Protein AF-A0A699WGG3-F1 (afdb_monomer_lite)

Secondary structure (DSSP, 8-state):
-PPPPPHHHHHHHHTS-HHHHHHHHHHHHHHHHHHHGGG---TT--------SEEEEE-SSHHHHHHHHHHHHHTT-----S-HHHHH-TT--HHHHHHHHHEEEEE-STT--HHHHHHHHHHHHHHHT--

Sequence (131 aa):
GLRGMSGATAQLLDSIDYPYIEQRRRDNFSVLHDALGPINHHGGLNLAPAPALCYPFMAADPDEAARLRQTLLSERVYVPCYWREVLSEPGVPALERELAGRLLPLPIDQRYGVEDMNRLANLIHFASRTQ

Radius of gyration: 17.11 Å; chains: 1; bounding box: 54×30×42 Å

Structure (mmCIF, N/CA/C/O backbone):
data_AF-A0A699WGG3-F1
#
_entry.id   AF-A0A699WGG3-F1
#
loop_
_atom_site.group_PDB
_atom_site.id
_atom_site.type_symbol
_atom_site.label_atom_id
_atom_site.label_alt_id
_atom_site.label_comp_id
_atom_site.label_asym_id
_atom_site.label_entity_id
_atom_site.label_seq_id
_atom_site.pdbx_PDB_ins_code
_atom_site.Cartn_x
_atom_site.Cartn_y
_atom_site.Cartn_z
_atom_site.occupancy
_atom_site.B_iso_or_equiv
_atom_site.auth_seq_id
_atom_site.auth_comp_id
_atom_site.auth_asym_id
_atom_site.auth_atom_id
_atom_site.pdbx_PDB_model_num
ATOM 1 N N . GLY A 1 1 ? -35.677 3.630 -13.985 1.00 60.69 1 GLY A N 1
ATOM 2 C CA . GLY A 1 1 ? -35.467 4.750 -13.048 1.00 60.69 1 GLY A CA 1
ATOM 3 C C . GLY A 1 1 ? -34.390 4.364 -12.063 1.00 60.69 1 GLY A C 1
ATOM 4 O O . GLY A 1 1 ? -34.419 3.231 -11.596 1.00 60.69 1 GLY A O 1
ATOM 5 N N . LEU A 1 2 ? -33.436 5.256 -11.793 1.00 61.28 2 LEU A N 1
ATOM 6 C CA . LEU A 1 2 ? -32.422 5.046 -10.755 1.00 61.28 2 LEU A CA 1
ATOM 7 C C . LEU A 1 2 ? -33.130 4.955 -9.395 1.00 61.28 2 LEU A C 1
ATOM 9 O O . LEU A 1 2 ? -33.857 5.869 -9.015 1.00 61.28 2 LEU A O 1
ATOM 13 N N . ARG A 1 3 ? -32.980 3.823 -8.702 1.00 79.06 3 ARG A N 1
ATOM 14 C CA . ARG A 1 3 ? -33.470 3.642 -7.329 1.00 79.06 3 ARG A CA 1
ATOM 15 C C . ARG A 1 3 ? -32.373 4.084 -6.364 1.00 79.06 3 ARG A C 1
ATOM 17 O O . ARG A 1 3 ? -31.216 3.725 -6.559 1.00 79.06 3 ARG A O 1
ATOM 24 N N . GLY A 1 4 ? -32.748 4.860 -5.350 1.00 86.81 4 GLY A N 1
ATOM 25 C CA . GLY A 1 4 ? -31.846 5.248 -4.267 1.00 86.81 4 GLY A CA 1
ATOM 26 C C . GLY A 1 4 ? -31.466 4.070 -3.365 1.00 86.81 4 GLY A C 1
ATOM 27 O O . GLY A 1 4 ? -32.008 2.968 -3.483 1.00 86.81 4 GLY A O 1
ATOM 28 N N . MET A 1 5 ? -30.531 4.324 -2.452 1.00 91.56 5 MET A N 1
ATOM 29 C CA . MET A 1 5 ? -30.099 3.367 -1.436 1.00 91.56 5 MET A CA 1
ATOM 30 C C . MET A 1 5 ? -31.267 2.970 -0.517 1.00 91.56 5 MET A C 1
ATOM 32 O O . MET A 1 5 ? -32.107 3.800 -0.175 1.00 91.56 5 MET A O 1
ATOM 36 N N . SER A 1 6 ? -31.333 1.694 -0.119 1.00 94.56 6 SER A N 1
ATOM 37 C CA . SER A 1 6 ? -32.373 1.224 0.803 1.00 94.56 6 SER A CA 1
ATOM 38 C C . SER A 1 6 ? -32.193 1.823 2.205 1.00 94.56 6 SER A C 1
ATOM 40 O O . SER A 1 6 ? -31.064 2.078 2.625 1.00 94.56 6 SER A O 1
ATOM 42 N N . GLY A 1 7 ? -33.287 1.981 2.959 1.00 94.81 7 GLY A N 1
ATOM 43 C CA . GLY A 1 7 ? -33.222 2.477 4.341 1.00 94.81 7 GLY A CA 1
ATOM 44 C C . GLY A 1 7 ? -32.359 1.600 5.256 1.00 94.81 7 GLY A C 1
ATOM 45 O O . GLY A 1 7 ? -31.612 2.124 6.074 1.00 94.81 7 GLY A O 1
ATOM 46 N N . ALA A 1 8 ? -32.381 0.278 5.055 1.00 95.06 8 ALA A N 1
ATOM 47 C CA . ALA A 1 8 ? -31.526 -0.648 5.796 1.00 95.06 8 ALA A CA 1
ATOM 48 C C . ALA A 1 8 ? -30.033 -0.428 5.491 1.00 95.06 8 ALA A C 1
ATOM 50 O O . ALA A 1 8 ? -29.208 -0.438 6.397 1.00 95.06 8 ALA A O 1
ATOM 51 N N . THR A 1 9 ? -29.674 -0.187 4.225 1.00 94.88 9 THR A N 1
ATOM 52 C CA . THR A 1 9 ? -28.285 0.115 3.844 1.00 94.88 9 THR A CA 1
ATOM 53 C C . THR A 1 9 ? -27.825 1.452 4.424 1.00 94.88 9 THR A C 1
ATOM 55 O O . THR A 1 9 ? -26.707 1.525 4.921 1.00 94.88 9 THR A O 1
ATOM 58 N N . ALA A 1 10 ? -28.681 2.479 4.412 1.00 94.50 10 ALA A N 1
ATOM 59 C CA . ALA A 1 10 ? -28.361 3.778 5.003 1.00 94.50 10 ALA A CA 1
ATOM 60 C C . ALA A 1 10 ? -28.081 3.657 6.510 1.00 94.50 10 ALA A C 1
ATOM 62 O O . ALA A 1 10 ? -27.035 4.096 6.970 1.00 94.50 10 ALA A O 1
ATOM 63 N N . GLN A 1 11 ? -28.945 2.956 7.253 1.00 96.06 11 GLN A N 1
ATOM 64 C CA . GLN A 1 11 ? -28.744 2.712 8.687 1.00 96.06 11 GLN A CA 1
ATOM 65 C C . GLN A 1 11 ? -27.459 1.934 8.990 1.00 96.06 11 GLN A C 1
ATOM 67 O O . GLN A 1 11 ? -26.775 2.227 9.968 1.00 96.06 11 GLN A O 1
ATOM 72 N N . LEU A 1 12 ? -27.116 0.944 8.158 1.00 95.81 12 LEU A N 1
ATOM 73 C CA . LEU A 1 12 ? -25.864 0.204 8.313 1.00 95.81 12 LEU A CA 1
ATOM 74 C C . LEU A 1 12 ? -24.646 1.114 8.121 1.00 95.81 12 LEU A C 1
ATOM 76 O O . LEU A 1 12 ? -23.716 1.038 8.920 1.00 95.81 12 LEU A O 1
ATOM 80 N N . LEU A 1 13 ? -24.650 1.979 7.104 1.00 95.25 13 LEU A N 1
ATOM 81 C CA . LEU A 1 13 ? -23.555 2.926 6.877 1.00 95.25 13 LEU A CA 1
ATOM 82 C C . LEU A 1 13 ? -23.460 3.977 7.990 1.00 95.25 13 LEU A C 1
ATOM 84 O O . LEU A 1 13 ? -22.360 4.234 8.466 1.00 95.25 13 LEU A O 1
ATOM 88 N N . ASP A 1 14 ? -24.589 4.503 8.470 1.00 95.31 14 ASP A N 1
ATOM 89 C CA . ASP A 1 14 ? -24.626 5.484 9.568 1.00 95.31 14 ASP A CA 1
ATOM 90 C C . ASP A 1 14 ? -24.083 4.922 10.892 1.00 95.31 14 ASP A C 1
ATOM 92 O O . ASP A 1 14 ? -23.659 5.679 11.762 1.00 95.31 14 ASP A O 1
ATOM 96 N N . SER A 1 15 ? -24.070 3.596 11.060 1.00 96.00 15 SER A N 1
ATOM 97 C CA . SER A 1 15 ? -23.528 2.948 12.263 1.00 96.00 15 SER A CA 1
ATOM 98 C C . SER A 1 15 ? -21.995 2.844 12.289 1.00 96.00 15 SER A C 1
ATOM 100 O O . SER A 1 15 ? -21.427 2.411 13.292 1.00 96.00 15 SER A O 1
ATOM 102 N N . ILE A 1 16 ? -21.315 3.208 11.197 1.00 96.19 16 ILE A N 1
ATOM 103 C CA . ILE A 1 16 ? -19.862 3.084 11.059 1.00 96.19 16 ILE A CA 1
ATOM 104 C C . ILE A 1 16 ? -19.151 4.278 11.710 1.00 96.19 16 ILE A C 1
ATOM 106 O O . ILE A 1 16 ? -19.437 5.436 11.415 1.00 96.19 16 ILE A O 1
ATOM 110 N N . ASP A 1 17 ? -18.139 3.993 12.532 1.00 97.44 17 ASP A N 1
ATOM 111 C CA . ASP A 1 17 ? -17.234 5.007 13.086 1.00 97.44 17 ASP A CA 1
ATOM 112 C C . ASP A 1 17 ? -16.210 5.470 12.031 1.00 97.44 17 ASP A C 1
ATOM 114 O O . A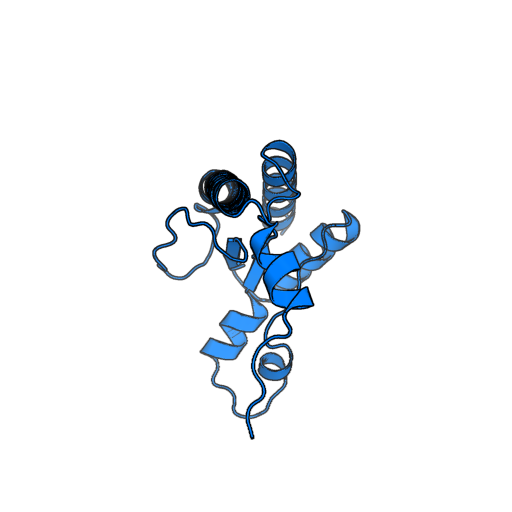SP A 1 17 ? -15.071 4.998 11.957 1.00 97.44 17 ASP A O 1
ATOM 118 N N . TYR A 1 18 ? -16.644 6.376 11.154 1.00 97.00 18 TYR A N 1
ATOM 119 C CA . TYR A 1 18 ? -15.794 6.947 10.110 1.00 97.00 18 TYR A CA 1
ATOM 120 C C . TYR A 1 18 ? -14.585 7.732 10.645 1.00 97.00 18 TYR A C 1
ATOM 122 O O . TYR A 1 18 ? -13.505 7.531 10.086 1.00 97.00 18 TYR A O 1
ATOM 130 N N . PRO A 1 19 ? -14.695 8.569 11.701 1.00 97.38 19 PRO A N 1
ATOM 131 C CA . PRO A 1 19 ? -13.533 9.251 12.276 1.00 97.38 19 PRO A CA 1
ATOM 132 C C . PRO A 1 19 ? -12.432 8.287 12.731 1.00 97.38 19 PRO A C 1
ATOM 134 O O . PRO A 1 19 ? -11.259 8.501 12.417 1.00 97.38 19 PRO A O 1
ATOM 137 N N . TYR A 1 20 ? -12.796 7.189 13.404 1.00 97.31 20 TYR A N 1
ATOM 138 C CA . TYR A 1 20 ? -11.836 6.150 13.772 1.00 97.31 20 TYR A CA 1
ATOM 139 C C . TYR A 1 20 ? -11.167 5.534 12.536 1.00 97.31 20 TYR A C 1
ATOM 141 O O . TYR A 1 20 ? -9.941 5.422 12.480 1.00 97.31 20 TYR A O 1
ATOM 149 N N . ILE A 1 21 ? -11.954 5.160 11.521 1.00 97.69 21 ILE A N 1
ATOM 150 C CA . ILE A 1 21 ? -11.435 4.554 10.285 1.00 97.69 21 ILE A CA 1
ATOM 151 C C . ILE A 1 21 ? -10.487 5.506 9.551 1.00 97.69 21 ILE A C 1
ATOM 153 O O . ILE A 1 21 ? -9.442 5.068 9.062 1.00 97.69 21 ILE A O 1
ATOM 157 N N . GLU A 1 22 ? -10.840 6.789 9.471 1.00 97.56 22 GLU A N 1
ATOM 158 C CA . GLU A 1 22 ? -10.019 7.816 8.840 1.00 97.56 22 GLU A CA 1
ATOM 159 C C . GLU A 1 22 ? -8.654 7.911 9.524 1.00 97.56 22 GLU A C 1
ATOM 161 O O . GLU A 1 22 ? -7.619 7.795 8.859 1.00 97.56 22 GLU A O 1
ATOM 166 N N . GLN A 1 23 ? -8.653 8.060 10.852 1.00 97.69 23 GLN A N 1
ATOM 167 C CA . GLN A 1 23 ? -7.423 8.196 11.623 1.00 97.69 23 GLN A CA 1
ATOM 168 C C . GLN A 1 23 ? -6.547 6.949 11.486 1.00 97.69 23 GLN A C 1
ATOM 170 O O . GLN A 1 23 ? -5.369 7.062 11.156 1.00 97.69 23 GLN A O 1
ATOM 175 N N . ARG A 1 24 ? -7.130 5.750 11.625 1.00 97.94 24 ARG A N 1
ATOM 176 C CA . ARG A 1 24 ? -6.390 4.485 11.488 1.00 97.94 24 ARG A CA 1
ATOM 177 C C . ARG A 1 24 ? -5.725 4.339 10.126 1.00 97.94 24 ARG A C 1
ATOM 179 O O . ARG A 1 24 ? -4.565 3.945 10.056 1.00 97.94 24 ARG A O 1
ATOM 186 N N . ARG A 1 25 ? -6.429 4.676 9.042 1.00 98.00 25 ARG A N 1
ATOM 187 C CA . ARG A 1 25 ? -5.859 4.618 7.688 1.00 98.00 25 ARG A CA 1
ATOM 188 C C . ARG A 1 25 ? -4.733 5.623 7.499 1.00 98.00 25 ARG A C 1
ATOM 190 O O . ARG A 1 25 ? -3.733 5.283 6.876 1.00 98.00 25 ARG A O 1
ATOM 197 N N . ARG A 1 26 ? -4.877 6.834 8.042 1.00 97.88 26 ARG A N 1
ATOM 198 C CA . ARG A 1 26 ? -3.841 7.871 7.983 1.00 97.88 26 ARG A CA 1
ATOM 199 C C . ARG A 1 26 ? -2.582 7.454 8.746 1.00 97.88 26 ARG A C 1
ATOM 201 O O . ARG A 1 26 ? -1.490 7.594 8.203 1.00 97.88 26 ARG A O 1
ATOM 208 N N . ASP A 1 27 ? -2.740 6.900 9.945 1.00 98.06 27 ASP A N 1
ATOM 209 C CA . ASP A 1 27 ? -1.627 6.405 10.763 1.00 98.06 27 ASP A CA 1
ATOM 210 C C . ASP A 1 27 ? -0.903 5.256 10.054 1.00 98.06 27 ASP A C 1
ATOM 212 O O . ASP A 1 27 ? 0.315 5.293 9.882 1.00 98.06 27 ASP A O 1
ATOM 216 N N . ASN A 1 28 ? -1.660 4.273 9.555 1.00 98.50 28 ASN A N 1
ATOM 217 C CA . ASN A 1 28 ? -1.108 3.141 8.813 1.00 98.50 28 ASN A CA 1
ATOM 218 C C . ASN A 1 28 ? -0.375 3.593 7.541 1.00 98.50 28 ASN A C 1
ATOM 220 O O . ASN A 1 28 ? 0.720 3.109 7.247 1.00 98.50 28 ASN A O 1
ATOM 224 N N . PHE A 1 29 ? -0.949 4.553 6.805 1.00 98.06 29 PHE A N 1
ATOM 225 C CA . PHE A 1 29 ? -0.290 5.162 5.654 1.00 98.06 29 PHE A CA 1
ATOM 226 C C . PHE A 1 29 ? 1.032 5.808 6.062 1.00 98.06 29 PHE A C 1
ATOM 228 O O . PHE A 1 29 ? 2.023 5.593 5.374 1.00 98.06 29 PHE A O 1
ATOM 235 N N . SER A 1 30 ? 1.059 6.584 7.152 1.00 97.56 30 SER A N 1
ATOM 236 C CA . SER A 1 30 ? 2.274 7.263 7.617 1.00 97.56 30 SER A CA 1
ATOM 237 C C . SER A 1 30 ? 3.387 6.265 7.916 1.00 97.56 30 SER A C 1
ATOM 239 O O . SER A 1 30 ? 4.485 6.422 7.398 1.00 97.56 30 SER A O 1
ATOM 241 N N . VAL A 1 31 ? 3.087 5.187 8.649 1.00 98.31 31 VAL A N 1
ATOM 242 C CA . VAL A 1 31 ? 4.076 4.148 8.985 1.00 98.31 31 VAL A CA 1
ATOM 243 C C . VAL A 1 31 ? 4.684 3.528 7.724 1.00 98.31 31 VAL A C 1
ATOM 245 O O . VAL A 1 31 ? 5.905 3.408 7.615 1.00 98.31 31 VAL A O 1
ATOM 248 N N . LEU A 1 32 ? 3.852 3.161 6.743 1.00 97.62 32 LEU A N 1
ATOM 249 C CA . LEU A 1 32 ? 4.359 2.632 5.474 1.00 97.62 32 LEU A CA 1
ATOM 250 C C . LEU A 1 32 ? 5.099 3.692 4.659 1.00 97.62 32 LEU A C 1
ATOM 252 O O . LEU A 1 32 ? 6.093 3.366 4.019 1.00 97.62 32 LEU A O 1
ATOM 256 N N . HIS A 1 33 ? 4.638 4.941 4.660 1.00 96.56 33 HIS A N 1
ATOM 257 C CA . HIS A 1 33 ? 5.281 6.019 3.920 1.00 96.56 33 HIS A CA 1
ATOM 258 C C . HIS A 1 33 ? 6.680 6.313 4.455 1.00 96.56 33 HIS A C 1
ATOM 260 O O . HIS A 1 33 ? 7.615 6.392 3.663 1.00 96.56 33 HIS A O 1
ATOM 266 N N . ASP A 1 34 ? 6.837 6.374 5.774 1.00 96.19 34 ASP A N 1
ATOM 267 C CA . ASP A 1 34 ? 8.126 6.600 6.421 1.00 96.19 34 ASP A CA 1
ATOM 268 C C . ASP A 1 34 ? 9.098 5.442 6.142 1.00 96.19 34 ASP A C 1
ATOM 270 O O . ASP A 1 34 ? 10.275 5.662 5.854 1.00 96.19 34 ASP A O 1
ATOM 274 N N . ALA A 1 35 ? 8.606 4.198 6.168 1.00 96.94 35 ALA A N 1
ATOM 275 C CA . ALA A 1 35 ? 9.439 3.014 5.970 1.00 96.94 35 ALA A CA 1
ATOM 276 C C . ALA A 1 35 ? 9.763 2.712 4.496 1.00 96.94 35 ALA A C 1
ATOM 278 O O . ALA A 1 35 ? 10.862 2.244 4.193 1.00 96.94 35 ALA A O 1
ATOM 279 N N . LEU A 1 36 ? 8.809 2.915 3.584 1.00 96.19 36 LEU A N 1
ATOM 280 C CA . LEU A 1 36 ? 8.893 2.487 2.182 1.00 96.19 36 LEU A CA 1
ATOM 281 C C . LEU A 1 36 ? 9.080 3.643 1.204 1.00 96.19 36 LEU A C 1
ATOM 283 O O . LEU A 1 36 ? 9.523 3.403 0.086 1.00 96.19 36 LEU A O 1
ATOM 287 N N . GLY A 1 37 ? 8.788 4.883 1.601 1.00 94.50 37 GLY A N 1
ATOM 288 C CA . GLY A 1 37 ? 8.952 6.075 0.766 1.00 94.50 37 GLY A CA 1
ATOM 289 C C . GLY A 1 37 ? 10.316 6.160 0.068 1.00 94.50 37 GLY A C 1
ATOM 290 O O . GLY A 1 37 ? 10.332 6.369 -1.144 1.00 94.50 37 GLY A O 1
ATOM 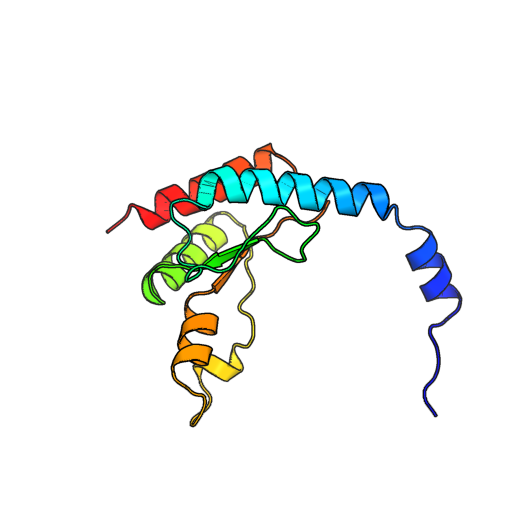291 N N . PRO A 1 38 ? 11.450 5.903 0.755 1.00 93.38 38 PRO A N 1
ATOM 292 C CA . PRO A 1 38 ? 12.777 5.936 0.132 1.00 93.38 38 PRO A CA 1
ATOM 293 C C . PRO A 1 38 ? 13.009 4.913 -0.991 1.00 93.38 38 PRO A C 1
ATOM 295 O O . PRO A 1 38 ? 13.911 5.109 -1.800 1.00 93.38 38 PRO A O 1
ATOM 298 N N . ILE A 1 39 ? 12.235 3.822 -1.029 1.00 94.81 39 ILE A N 1
ATOM 299 C CA . ILE A 1 39 ? 12.350 2.744 -2.029 1.00 94.81 39 ILE A CA 1
ATOM 300 C C . ILE A 1 39 ? 11.112 2.639 -2.934 1.00 94.81 39 ILE A C 1
ATOM 302 O O . ILE A 1 39 ? 11.010 1.727 -3.746 1.00 94.81 39 ILE A O 1
ATOM 306 N N . ASN A 1 40 ? 10.143 3.544 -2.793 1.00 95.06 40 ASN A N 1
ATOM 307 C CA . ASN A 1 40 ? 8.922 3.527 -3.587 1.00 95.06 40 ASN A CA 1
ATOM 308 C C . ASN A 1 40 ? 9.170 4.236 -4.928 1.00 95.06 40 ASN A C 1
ATOM 310 O O . ASN A 1 40 ? 9.472 5.426 -4.965 1.00 95.06 40 ASN A O 1
ATOM 314 N N . HIS A 1 41 ? 8.996 3.542 -6.055 1.00 93.31 41 HIS A N 1
ATOM 315 C CA . HIS A 1 41 ? 9.273 4.077 -7.394 1.00 93.31 41 HIS A CA 1
ATOM 316 C C . HIS A 1 41 ? 8.076 4.815 -8.018 1.00 93.31 41 HIS A C 1
ATOM 318 O O . HIS A 1 41 ? 7.801 4.709 -9.211 1.00 93.31 41 HIS A O 1
ATOM 324 N N . HIS A 1 42 ? 7.352 5.588 -7.214 1.00 83.69 42 HIS A N 1
ATOM 325 C CA . HIS A 1 42 ? 6.128 6.312 -7.578 1.00 83.69 42 HIS A CA 1
ATOM 326 C C . HIS A 1 42 ? 6.307 7.508 -8.544 1.00 83.69 42 HIS A C 1
ATOM 328 O O . HIS A 1 42 ? 5.376 8.289 -8.726 1.00 83.69 42 HIS A O 1
ATOM 334 N N . GLY A 1 43 ? 7.484 7.684 -9.158 1.00 73.94 43 GLY A N 1
ATOM 335 C CA . GLY A 1 43 ? 7.692 8.645 -10.251 1.00 73.94 43 GLY A CA 1
ATOM 336 C C . GLY A 1 43 ? 7.482 10.120 -9.884 1.00 73.94 43 GLY A C 1
ATOM 337 O O . GLY A 1 43 ? 7.127 10.913 -10.750 1.00 73.94 43 GLY A O 1
ATOM 338 N N . GLY A 1 44 ? 7.666 10.491 -8.611 1.00 73.12 44 GLY A N 1
ATOM 339 C CA . GLY A 1 44 ? 7.480 11.869 -8.140 1.00 73.12 44 GLY A CA 1
ATOM 340 C C . GLY A 1 44 ? 6.036 12.240 -7.788 1.00 73.12 44 GLY A C 1
ATOM 341 O O . GLY A 1 44 ? 5.745 13.419 -7.590 1.00 73.12 44 GLY A O 1
ATOM 342 N N . LEU A 1 45 ? 5.124 11.265 -7.683 1.00 78.06 45 LEU A N 1
ATOM 343 C CA . LEU A 1 45 ? 3.793 11.4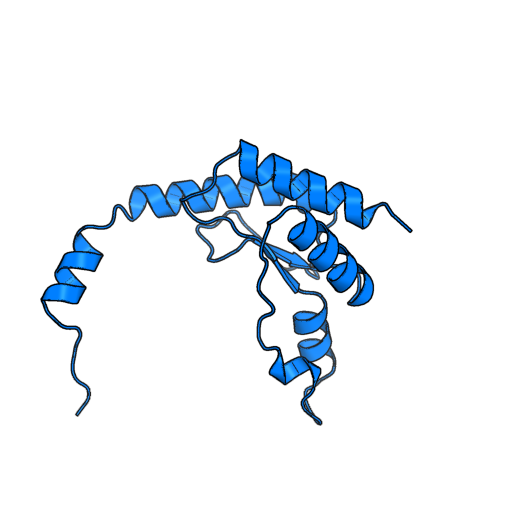95 -7.117 1.00 78.06 45 LEU A CA 1
ATOM 344 C C . LEU A 1 45 ? 3.914 12.034 -5.687 1.00 78.06 45 LEU A C 1
ATOM 346 O O . LEU A 1 45 ? 4.533 11.407 -4.833 1.00 78.06 45 LEU A O 1
ATOM 350 N N . ASN A 1 46 ? 3.277 13.165 -5.388 1.00 82.00 46 ASN A N 1
ATOM 351 C CA . ASN A 1 46 ? 3.239 13.670 -4.020 1.00 82.00 46 ASN A CA 1
ATOM 352 C C . ASN A 1 46 ? 2.308 12.796 -3.161 1.00 82.00 46 ASN A C 1
ATOM 354 O O . ASN A 1 46 ? 1.089 12.976 -3.163 1.00 82.00 46 ASN A O 1
ATOM 358 N N . LEU A 1 47 ? 2.886 11.821 -2.462 1.00 86.50 47 LEU A N 1
ATOM 359 C CA . LEU A 1 47 ? 2.180 10.954 -1.527 1.00 86.50 47 LEU A CA 1
ATOM 360 C C . LEU A 1 47 ? 2.257 11.569 -0.130 1.00 86.50 47 LEU A C 1
ATOM 362 O O . LEU A 1 47 ? 3.252 11.404 0.563 1.00 86.50 47 LEU A O 1
ATOM 366 N N . ALA A 1 48 ? 1.199 12.259 0.286 1.00 86.88 48 ALA A N 1
ATOM 367 C CA . ALA A 1 48 ? 1.045 12.705 1.666 1.00 86.88 48 ALA A CA 1
ATOM 368 C C . ALA A 1 48 ? 0.207 11.692 2.467 1.00 86.88 48 ALA A C 1
ATOM 370 O O . ALA A 1 48 ? -0.716 11.098 1.895 1.00 86.88 48 ALA A O 1
ATOM 371 N N . PRO A 1 49 ? 0.459 11.520 3.780 1.00 87.81 49 PRO A N 1
ATOM 372 C CA . PRO A 1 49 ? -0.392 10.712 4.644 1.00 87.81 49 PRO A CA 1
ATOM 373 C C . PRO A 1 49 ? -1.865 11.102 4.540 1.00 87.81 49 PRO A C 1
ATOM 375 O O . PRO A 1 49 ? -2.271 12.211 4.894 1.00 87.81 49 PRO A O 1
ATOM 378 N N . ALA A 1 50 ? -2.675 10.166 4.055 1.00 89.44 50 ALA A N 1
ATOM 379 C CA . ALA A 1 50 ? -4.095 10.343 3.795 1.00 89.44 50 ALA A CA 1
ATOM 380 C C . ALA A 1 50 ? -4.860 9.073 4.194 1.00 89.44 50 ALA A C 1
ATOM 382 O O . ALA A 1 50 ? -4.271 7.989 4.200 1.00 89.44 50 ALA A O 1
ATOM 383 N N . PRO A 1 51 ? -6.174 9.162 4.474 1.00 91.56 51 PRO A N 1
ATOM 384 C CA . PRO A 1 51 ? -7.035 8.006 4.720 1.00 91.56 51 PRO A CA 1
ATOM 385 C C . PRO A 1 51 ? -7.351 7.261 3.410 1.00 91.56 51 PRO A C 1
ATOM 387 O O . PRO A 1 51 ? -8.507 7.035 3.049 1.00 91.56 51 PRO A O 1
ATOM 390 N N . ALA A 1 52 ? -6.304 6.934 2.654 1.00 94.06 52 ALA A N 1
ATOM 391 C CA . ALA A 1 52 ? -6.397 6.346 1.333 1.00 94.06 52 ALA A CA 1
ATOM 392 C C . ALA A 1 52 ? -6.995 4.933 1.391 1.00 94.06 52 ALA A C 1
ATOM 394 O O . ALA A 1 52 ? -7.093 4.293 2.440 1.00 94.06 52 ALA A O 1
ATOM 395 N N . LEU A 1 53 ? -7.405 4.433 0.228 1.00 95.12 53 LEU A N 1
ATOM 396 C CA . LEU A 1 53 ? -7.870 3.054 0.091 1.00 95.12 53 LEU A CA 1
ATOM 397 C C . LEU A 1 53 ? -6.741 2.044 0.359 1.00 95.12 53 LEU A C 1
ATOM 399 O O . LEU A 1 53 ? -6.967 1.003 0.969 1.00 95.12 53 LEU A O 1
ATOM 403 N N . CYS A 1 54 ? -5.539 2.360 -0.117 1.00 95.81 54 CYS A N 1
ATOM 404 C CA . CYS A 1 54 ? -4.331 1.553 -0.008 1.00 95.81 54 CYS A CA 1
ATOM 405 C C . CYS A 1 54 ? -3.101 2.468 0.002 1.00 95.81 54 CYS A C 1
ATOM 407 O O . CYS A 1 54 ? -3.176 3.605 -0.474 1.00 95.81 54 CYS A O 1
ATOM 409 N N . TYR A 1 55 ? -1.961 1.957 0.462 1.00 96.69 55 TYR A N 1
ATOM 410 C CA . TYR A 1 55 ? -0.670 2.593 0.206 1.00 96.69 55 TYR A CA 1
ATOM 411 C C . TYR A 1 55 ? -0.148 2.136 -1.171 1.00 96.69 55 TYR A C 1
ATOM 413 O O . TYR A 1 55 ? 0.056 0.934 -1.369 1.00 96.69 55 TYR A O 1
ATOM 421 N N . PRO A 1 56 ? 0.028 3.042 -2.151 1.00 95.56 56 PRO A N 1
ATOM 422 C CA . PRO A 1 56 ? 0.450 2.673 -3.498 1.00 95.56 56 PRO A CA 1
ATOM 423 C C . PRO A 1 56 ? 1.971 2.480 -3.542 1.00 95.56 56 PRO A C 1
ATOM 425 O O . PRO A 1 56 ? 2.725 3.428 -3.768 1.00 95.56 56 PRO A O 1
ATOM 428 N N . PHE A 1 57 ? 2.431 1.250 -3.318 1.00 96.50 57 PHE A N 1
ATOM 429 C CA . PHE A 1 57 ? 3.837 0.908 -3.500 1.00 96.50 57 PHE A CA 1
ATOM 430 C C . PHE A 1 57 ? 4.099 0.586 -4.972 1.00 96.50 57 PHE A C 1
ATOM 432 O O . PHE A 1 57 ? 3.455 -0.295 -5.535 1.00 96.50 57 PHE A O 1
ATOM 439 N N . MET A 1 58 ? 5.022 1.301 -5.603 1.00 96.06 58 MET A N 1
ATOM 440 C CA . MET A 1 58 ? 5.428 1.069 -6.983 1.00 96.06 58 MET A CA 1
ATOM 441 C C . MET A 1 58 ? 6.790 0.377 -6.985 1.00 96.06 58 MET A C 1
ATOM 443 O O . MET A 1 58 ? 7.779 0.966 -6.551 1.00 96.06 58 MET A O 1
ATOM 447 N N . ALA A 1 59 ? 6.839 -0.862 -7.473 1.00 96.00 59 ALA A N 1
ATOM 448 C CA . ALA A 1 59 ? 8.096 -1.584 -7.654 1.00 96.00 59 ALA A CA 1
ATOM 449 C C . ALA A 1 59 ? 8.955 -0.931 -8.751 1.00 96.00 59 ALA A C 1
ATOM 451 O O . ALA A 1 59 ? 8.440 -0.182 -9.591 1.00 96.00 59 ALA A O 1
ATOM 452 N N . ALA A 1 60 ? 10.255 -1.212 -8.778 1.00 94.75 60 ALA A N 1
ATOM 453 C CA . ALA A 1 60 ? 11.176 -0.731 -9.804 1.00 94.75 60 ALA A CA 1
ATOM 454 C C . ALA A 1 60 ? 10.790 -1.242 -11.200 1.00 94.75 60 ALA A C 1
ATOM 456 O O . ALA A 1 60 ? 10.817 -0.480 -12.165 1.00 94.75 60 ALA A O 1
ATOM 457 N N . ASP A 1 61 ? 10.357 -2.500 -11.285 1.00 93.75 61 ASP A N 1
ATOM 458 C CA . ASP A 1 61 ? 9.949 -3.170 -12.516 1.00 93.75 61 ASP A CA 1
ATOM 459 C C . ASP A 1 61 ? 8.872 -4.253 -12.246 1.00 93.75 61 ASP A C 1
ATOM 461 O O . ASP A 1 61 ? 8.561 -4.559 -11.086 1.00 93.75 61 ASP A O 1
ATOM 465 N N . PRO A 1 62 ? 8.232 -4.811 -13.296 1.00 92.69 62 PRO A N 1
ATOM 466 C CA . PRO A 1 62 ? 7.217 -5.854 -13.134 1.00 92.69 62 PRO A CA 1
ATOM 467 C C . PRO A 1 62 ? 7.728 -7.164 -12.509 1.00 92.69 62 PRO A C 1
ATOM 469 O O . PRO A 1 62 ? 6.945 -7.867 -11.865 1.00 92.69 62 PRO A O 1
ATOM 472 N N . ASP A 1 63 ? 9.012 -7.499 -12.658 1.00 94.25 63 ASP A N 1
ATOM 473 C CA . ASP A 1 63 ? 9.580 -8.733 -12.105 1.00 94.25 63 ASP A CA 1
ATOM 474 C C . ASP A 1 63 ? 9.757 -8.615 -10.588 1.00 94.25 63 ASP A C 1
ATOM 476 O O . ASP A 1 63 ? 9.433 -9.545 -9.843 1.00 94.25 63 ASP A O 1
ATOM 480 N N . GLU A 1 64 ? 10.213 -7.458 -10.101 1.00 95.50 64 GLU A N 1
ATOM 481 C CA . GLU A 1 64 ? 10.209 -7.134 -8.677 1.00 95.50 64 GLU A CA 1
ATOM 482 C C . GLU A 1 64 ? 8.782 -7.152 -8.128 1.00 95.50 64 GLU A C 1
ATOM 484 O O . GLU A 1 64 ? 8.537 -7.761 -7.085 1.00 95.50 64 GLU A O 1
ATOM 489 N N . ALA A 1 65 ? 7.816 -6.576 -8.850 1.00 95.94 65 ALA A N 1
ATOM 490 C CA . ALA A 1 65 ? 6.423 -6.618 -8.424 1.00 95.94 65 ALA A CA 1
ATOM 491 C C . ALA A 1 65 ? 5.899 -8.057 -8.286 1.00 95.94 65 ALA A C 1
ATOM 493 O O . ALA A 1 65 ? 5.218 -8.377 -7.308 1.00 95.94 65 ALA A O 1
ATOM 494 N N . ALA A 1 66 ? 6.241 -8.944 -9.224 1.00 94.25 66 ALA A N 1
ATOM 495 C CA . ALA A 1 66 ? 5.888 -10.358 -9.157 1.00 94.25 66 ALA A CA 1
ATOM 496 C C . ALA A 1 66 ? 6.543 -11.065 -7.956 1.00 94.25 66 ALA A C 1
ATOM 498 O O . ALA A 1 66 ? 5.852 -11.776 -7.219 1.00 94.25 66 ALA A O 1
ATOM 499 N N . ARG A 1 67 ? 7.841 -10.827 -7.701 1.00 95.75 67 ARG A N 1
ATOM 500 C CA . ARG A 1 67 ? 8.550 -11.371 -6.525 1.00 95.75 67 ARG A CA 1
ATOM 501 C C . ARG A 1 67 ? 7.924 -10.893 -5.218 1.00 95.75 67 ARG A C 1
ATOM 503 O O . ARG A 1 67 ? 7.623 -11.710 -4.352 1.00 95.75 67 ARG A O 1
ATOM 510 N N . LEU A 1 68 ? 7.665 -9.592 -5.095 1.00 97.19 68 LEU A N 1
ATOM 511 C CA . LEU A 1 68 ? 7.023 -9.002 -3.921 1.00 97.19 68 LEU A CA 1
ATOM 512 C C . LEU A 1 68 ? 5.646 -9.620 -3.676 1.00 97.19 68 LEU A C 1
ATOM 514 O O . LEU A 1 68 ? 5.347 -10.036 -2.559 1.00 97.19 68 LEU A O 1
ATOM 518 N N . ARG A 1 69 ? 4.820 -9.757 -4.720 1.00 96.25 69 ARG A N 1
ATOM 519 C CA . ARG A 1 69 ? 3.509 -10.416 -4.618 1.00 96.25 69 ARG A CA 1
ATOM 520 C C . ARG A 1 69 ? 3.627 -11.850 -4.113 1.00 96.25 69 ARG A C 1
ATOM 522 O O . ARG A 1 69 ? 2.833 -12.243 -3.262 1.00 96.25 69 ARG A O 1
ATOM 529 N N . GLN A 1 70 ? 4.609 -12.606 -4.599 1.00 96.19 70 GLN A N 1
ATOM 530 C CA . GLN A 1 70 ? 4.833 -13.980 -4.163 1.00 96.19 70 GLN A CA 1
ATOM 531 C C . GLN A 1 70 ? 5.256 -14.055 -2.687 1.00 96.19 70 GLN A C 1
ATOM 533 O O . GLN A 1 70 ? 4.701 -14.866 -1.947 1.00 96.19 70 GLN A O 1
ATOM 538 N N . THR A 1 71 ? 6.170 -13.185 -2.244 1.00 96.75 71 THR A N 1
ATOM 539 C CA . THR A 1 71 ? 6.602 -13.098 -0.837 1.00 96.75 71 THR A CA 1
ATOM 540 C C . THR A 1 71 ? 5.446 -12.725 0.089 1.00 96.75 71 THR A C 1
ATOM 542 O O . THR A 1 71 ? 5.233 -13.353 1.126 1.00 96.75 71 THR A O 1
ATOM 545 N N . LEU A 1 72 ? 4.655 -11.719 -0.292 1.00 97.38 72 LEU A N 1
ATOM 546 C CA . LEU A 1 72 ? 3.485 -11.312 0.481 1.00 97.38 72 LEU A CA 1
ATOM 547 C C . LEU A 1 72 ? 2.459 -12.448 0.558 1.00 97.38 72 LEU A C 1
ATOM 549 O O . LEU A 1 72 ? 1.957 -12.749 1.640 1.00 97.38 72 LEU A O 1
ATOM 553 N N . LEU A 1 73 ? 2.213 -13.145 -0.555 1.00 96.81 73 LEU A N 1
ATOM 554 C CA . LEU A 1 73 ? 1.299 -14.283 -0.596 1.00 96.81 73 LEU A CA 1
ATOM 555 C C . LEU A 1 73 ? 1.756 -15.430 0.318 1.00 96.81 73 LEU A C 1
ATOM 557 O O . LEU A 1 73 ? 0.928 -15.968 1.056 1.00 96.81 73 LEU A O 1
ATOM 561 N N . SER A 1 74 ? 3.049 -15.785 0.323 1.00 97.19 74 SER A N 1
ATOM 562 C CA . SER A 1 74 ? 3.573 -16.827 1.224 1.00 97.19 74 SER A CA 1
ATOM 563 C C . SER A 1 74 ? 3.413 -16.465 2.701 1.00 97.19 74 SER A C 1
ATOM 565 O O . SER A 1 74 ? 3.201 -17.342 3.535 1.00 97.19 74 SER A O 1
ATOM 567 N N . GLU A 1 75 ? 3.413 -15.170 3.009 1.00 97.44 75 GLU A N 1
ATOM 568 C CA . GLU A 1 75 ? 3.210 -14.620 4.352 1.00 97.44 75 GLU A CA 1
ATOM 569 C C . GLU A 1 75 ? 1.737 -14.349 4.695 1.00 97.44 75 GLU A C 1
ATOM 571 O O . GLU A 1 75 ? 1.428 -13.781 5.749 1.00 97.44 75 GLU A O 1
ATOM 576 N N . ARG A 1 76 ? 0.814 -14.801 3.832 1.00 96.31 76 ARG A N 1
ATOM 577 C CA . ARG A 1 76 ? -0.643 -14.610 3.935 1.00 96.31 76 ARG A CA 1
ATOM 578 C C . ARG A 1 76 ? -1.082 -13.141 3.887 1.00 96.31 76 ARG A C 1
ATOM 580 O O . ARG A 1 76 ? -2.134 -12.791 4.421 1.00 96.31 76 ARG A O 1
ATOM 587 N N . VAL A 1 77 ? -0.308 -12.294 3.215 1.00 96.50 77 VAL A N 1
ATOM 588 C CA . VAL A 1 77 ? -0.674 -10.920 2.862 1.00 96.50 77 VAL A CA 1
ATOM 589 C C . VAL A 1 77 ? -1.171 -10.902 1.416 1.00 96.50 77 VAL A C 1
ATOM 591 O O . VAL A 1 77 ? -0.407 -11.036 0.462 1.00 96.50 77 VAL A O 1
ATOM 594 N N . TYR A 1 78 ? -2.479 -10.734 1.244 1.00 94.31 78 TYR A N 1
ATOM 595 C CA . TYR A 1 78 ? -3.120 -10.771 -0.070 1.00 94.31 78 TYR A CA 1
ATOM 596 C C . TYR A 1 78 ? -3.229 -9.364 -0.656 1.00 94.31 78 TYR A C 1
ATOM 598 O O . TYR A 1 78 ? -4.031 -8.554 -0.195 1.00 94.31 78 TYR A O 1
ATOM 606 N N . VAL A 1 79 ? -2.440 -9.084 -1.694 1.00 94.62 79 VAL A N 1
ATOM 607 C CA . VAL A 1 79 ? -2.441 -7.792 -2.393 1.00 94.62 79 VAL A CA 1
ATOM 608 C C . VAL A 1 79 ? -3.131 -7.932 -3.754 1.00 94.62 79 VAL A C 1
ATOM 610 O O . VAL A 1 79 ? -2.698 -8.757 -4.566 1.00 94.62 79 VAL A O 1
ATOM 613 N N . PRO A 1 80 ? -4.179 -7.140 -4.055 1.00 93.25 80 PRO A N 1
ATOM 614 C CA . PRO A 1 80 ? -4.865 -7.232 -5.338 1.00 93.25 80 PRO A CA 1
ATOM 615 C C . PRO A 1 80 ? -3.980 -6.762 -6.503 1.00 93.25 80 PRO A C 1
ATOM 617 O O . PRO A 1 80 ? -2.977 -6.064 -6.338 1.00 93.25 80 PRO A O 1
ATOM 620 N N . CYS A 1 81 ? -4.352 -7.170 -7.713 1.00 91.69 81 CYS A N 1
ATOM 621 C CA . CYS A 1 81 ? -3.834 -6.618 -8.962 1.00 91.69 81 CYS A CA 1
ATOM 622 C C . CYS A 1 81 ? -4.985 -5.843 -9.599 1.00 91.69 81 CYS A C 1
ATOM 624 O O . CYS A 1 81 ? -6.001 -6.443 -9.955 1.00 91.69 81 CYS A O 1
ATOM 626 N N . TYR A 1 82 ? -4.862 -4.518 -9.637 1.00 93.12 82 TYR A N 1
ATOM 627 C CA . TYR A 1 82 ? -5.862 -3.654 -10.254 1.00 93.12 82 TYR A CA 1
ATOM 628 C C . TYR A 1 82 ? -5.663 -3.609 -11.763 1.00 93.12 82 TYR A C 1
ATOM 630 O O . TYR A 1 82 ? -4.528 -3.671 -12.231 1.00 93.12 82 TYR A O 1
ATOM 638 N N . TRP A 1 83 ? -6.776 -3.498 -12.492 1.00 92.50 83 TRP A N 1
ATOM 639 C CA . TRP A 1 83 ? -6.801 -3.393 -13.953 1.00 92.50 83 TRP A CA 1
ATOM 640 C C . TRP A 1 83 ? -5.992 -4.505 -14.629 1.00 92.50 83 TRP A C 1
ATOM 642 O O . TRP A 1 83 ? -5.109 -4.257 -15.443 1.00 92.50 83 TRP A O 1
ATOM 652 N N . ARG A 1 84 ? -6.254 -5.766 -14.270 1.00 90.69 84 ARG A N 1
ATOM 653 C CA . ARG A 1 84 ? -5.523 -6.911 -14.839 1.00 90.69 84 ARG A CA 1
ATOM 654 C C . ARG A 1 84 ? -5.667 -6.971 -16.362 1.00 90.69 84 ARG A C 1
ATOM 656 O O . ARG A 1 84 ? -4.728 -7.350 -17.052 1.00 90.69 84 ARG A O 1
ATOM 663 N N . GLU A 1 85 ? -6.829 -6.587 -16.869 1.00 93.06 85 GLU A N 1
ATOM 664 C CA . GLU A 1 85 ? -7.155 -6.475 -18.286 1.00 93.06 85 GLU A CA 1
ATOM 665 C C . GLU A 1 85 ? -6.153 -5.596 -19.052 1.00 93.06 85 GLU A C 1
ATOM 667 O O . GLU A 1 85 ? -5.700 -5.997 -20.128 1.00 93.06 85 GLU A O 1
ATOM 672 N N . VAL A 1 86 ? -5.693 -4.495 -18.440 1.00 93.50 86 VAL A N 1
ATOM 673 C CA . VAL A 1 86 ? -4.724 -3.547 -19.019 1.00 93.50 86 VAL A CA 1
ATOM 674 C C . VAL A 1 86 ? -3.400 -4.227 -19.367 1.00 93.50 86 VAL A C 1
ATOM 676 O O . VAL A 1 86 ? -2.771 -3.875 -20.362 1.00 93.50 86 VAL A O 1
ATOM 679 N N . LEU A 1 87 ? -2.994 -5.246 -18.604 1.00 91.38 87 LEU A N 1
ATOM 680 C CA . LEU A 1 87 ? -1.745 -5.975 -18.840 1.00 91.38 87 LEU A CA 1
ATOM 681 C C . LEU A 1 87 ? -1.770 -6.802 -20.133 1.00 91.38 87 LEU A C 1
ATOM 683 O O . LEU A 1 87 ? -0.716 -7.055 -20.712 1.00 91.38 87 LEU A O 1
ATOM 687 N N . SER A 1 88 ? -2.955 -7.231 -20.571 1.00 89.81 88 SER A N 1
ATOM 688 C CA . SER A 1 88 ? -3.127 -8.164 -21.694 1.00 89.81 88 SER A CA 1
ATOM 689 C C . SER A 1 88 ? -3.777 -7.553 -22.934 1.00 89.81 88 SER A C 1
ATOM 691 O O . SER A 1 88 ? -3.712 -8.153 -24.005 1.00 89.81 88 SER A O 1
ATOM 693 N N . GLU A 1 89 ? -4.413 -6.388 -22.808 1.00 93.88 89 GLU A N 1
ATOM 694 C CA . GLU A 1 89 ? -5.188 -5.793 -23.892 1.00 93.88 89 GLU A CA 1
ATOM 695 C C . GLU A 1 89 ? -4.283 -5.178 -24.983 1.00 93.88 89 GLU A C 1
ATOM 697 O O . GLU A 1 89 ? -3.465 -4.284 -24.706 1.00 93.88 89 GLU A O 1
ATOM 702 N N . PRO A 1 90 ? -4.412 -5.632 -26.248 1.00 87.06 90 PRO A N 1
ATOM 703 C CA . PRO A 1 90 ? -3.697 -5.034 -27.367 1.00 87.06 90 PRO A CA 1
ATOM 704 C C . PRO A 1 90 ? -4.131 -3.578 -27.561 1.00 87.06 90 PRO A C 1
ATOM 706 O O . PRO A 1 90 ? -5.314 -3.291 -27.697 1.00 87.06 90 PRO A O 1
ATOM 709 N N . GLY A 1 91 ? -3.172 -2.656 -27.619 1.00 91.62 91 GLY A N 1
ATOM 710 C CA . GLY A 1 91 ? -3.442 -1.238 -27.886 1.00 91.62 91 GLY A CA 1
ATOM 711 C C . GLY A 1 91 ? -3.466 -0.329 -26.657 1.00 91.62 91 GLY A C 1
ATOM 712 O O . GLY A 1 91 ? -3.436 0.887 -26.828 1.00 91.62 91 GLY A O 1
ATOM 713 N N . VAL A 1 92 ? -3.412 -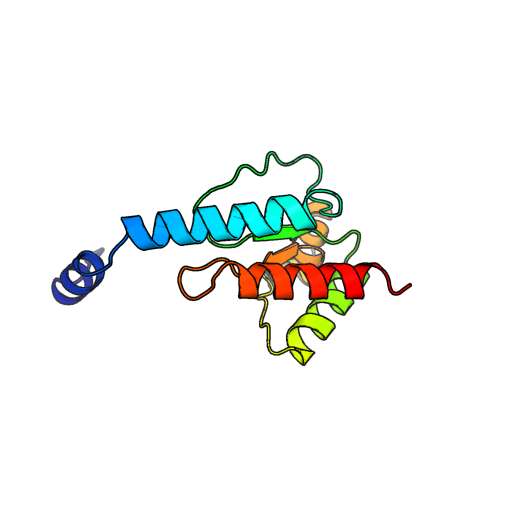0.872 -25.434 1.00 94.50 92 VAL A N 1
ATOM 714 C CA . VAL A 1 92 ? -3.158 -0.039 -24.244 1.00 94.50 92 VAL A CA 1
ATOM 715 C C . VAL A 1 92 ? -1.799 0.668 -24.404 1.00 94.50 92 VAL A C 1
ATOM 717 O O . VAL A 1 92 ? -0.878 0.067 -24.975 1.00 94.50 92 VAL A O 1
ATOM 720 N N . PRO A 1 93 ? -1.610 1.923 -23.970 1.00 95.44 93 PRO A N 1
ATOM 721 C CA . PRO A 1 93 ? -0.294 2.538 -24.048 1.00 95.44 93 PRO A CA 1
ATOM 722 C C . PRO A 1 93 ? 0.684 1.916 -23.032 1.00 95.44 93 PRO A C 1
ATOM 724 O O . PRO A 1 93 ? 0.315 1.178 -22.117 1.00 95.44 93 PRO A O 1
ATOM 727 N N . ALA A 1 94 ? 1.985 2.114 -23.264 1.00 92.00 94 ALA A N 1
ATOM 728 C CA . ALA A 1 94 ? 3.026 1.450 -22.475 1.00 92.00 94 ALA A CA 1
ATOM 729 C C . ALA A 1 94 ? 3.028 1.896 -21.005 1.00 92.00 94 ALA A C 1
ATOM 731 O O . ALA A 1 94 ? 3.243 1.062 -20.130 1.00 92.00 94 ALA A O 1
ATOM 732 N N . LEU A 1 95 ? 2.729 3.173 -20.747 1.00 91.38 95 LEU A N 1
ATOM 733 C CA . LEU A 1 95 ? 2.714 3.753 -19.407 1.00 91.38 95 LEU A CA 1
ATOM 734 C C . LEU A 1 95 ? 1.665 3.086 -18.510 1.00 91.38 95 LEU A C 1
ATOM 736 O O . LEU A 1 95 ? 1.963 2.704 -17.387 1.00 91.38 95 LEU A O 1
ATOM 740 N N . GLU A 1 96 ? 0.442 2.902 -18.994 1.00 93.56 96 GLU A N 1
ATOM 741 C CA . GLU A 1 96 ? -0.652 2.296 -18.237 1.00 93.56 96 GLU A CA 1
ATOM 742 C C . GLU A 1 96 ? -0.363 0.822 -17.935 1.00 93.56 96 GLU A C 1
ATOM 744 O O . GLU A 1 96 ? -0.598 0.368 -16.814 1.00 93.56 96 GLU A O 1
ATOM 749 N N . ARG A 1 97 ? 0.216 0.090 -18.900 1.00 93.44 97 ARG A N 1
ATOM 750 C CA . ARG A 1 97 ? 0.706 -1.281 -18.676 1.00 93.44 97 ARG A CA 1
ATOM 751 C C . ARG A 1 97 ? 1.792 -1.329 -17.611 1.00 93.44 97 ARG A C 1
ATOM 753 O O . ARG A 1 97 ? 1.766 -2.203 -16.749 1.00 93.44 97 ARG A O 1
ATOM 760 N N . GLU A 1 98 ? 2.733 -0.398 -17.671 1.00 91.81 98 GLU A N 1
ATOM 761 C CA . GLU A 1 98 ? 3.829 -0.300 -16.717 1.00 91.81 98 GLU A CA 1
ATOM 762 C C . GLU A 1 98 ? 3.312 0.006 -15.305 1.00 91.81 98 GLU A C 1
ATOM 764 O O . GLU A 1 98 ? 3.651 -0.709 -14.361 1.00 91.81 98 GLU A O 1
ATOM 769 N N . LEU A 1 99 ? 2.423 0.993 -15.162 1.00 92.44 99 LEU A N 1
ATOM 770 C CA . LEU A 1 99 ? 1.795 1.341 -13.887 1.00 92.44 99 LEU A CA 1
ATOM 771 C C . LEU A 1 99 ? 1.016 0.156 -13.301 1.00 92.44 99 LEU A C 1
ATOM 773 O O . LEU A 1 99 ? 1.192 -0.172 -12.129 1.00 92.44 99 LEU A O 1
ATOM 777 N N . ALA A 1 100 ? 0.190 -0.519 -14.105 1.00 93.81 100 ALA A N 1
ATOM 778 C CA . ALA A 1 100 ? -0.573 -1.681 -13.650 1.00 93.81 100 ALA A CA 1
ATOM 779 C C . ALA A 1 100 ? 0.334 -2.866 -13.268 1.00 93.81 100 ALA A C 1
ATOM 781 O O . ALA A 1 100 ? 0.052 -3.577 -12.300 1.00 93.81 100 ALA A O 1
ATOM 782 N N . GLY A 1 101 ? 1.432 -3.073 -14.004 1.00 94.50 101 GLY A N 1
ATOM 783 C CA . GLY A 1 101 ? 2.364 -4.181 -13.788 1.00 94.50 101 GLY A CA 1
ATOM 784 C C . GLY A 1 101 ? 3.253 -4.001 -12.558 1.00 94.50 101 GLY A C 1
ATOM 785 O O . GLY A 1 101 ? 3.616 -4.983 -11.916 1.00 94.50 101 GLY A O 1
ATOM 786 N N . ARG A 1 102 ? 3.570 -2.751 -12.206 1.00 95.50 102 ARG A N 1
ATOM 787 C CA . ARG A 1 102 ? 4.491 -2.406 -11.112 1.00 95.50 102 ARG A CA 1
ATOM 788 C C . ARG A 1 102 ? 3.797 -2.069 -9.792 1.00 95.50 102 ARG A C 1
ATOM 790 O O . ARG A 1 102 ? 4.439 -2.104 -8.744 1.00 95.50 102 ARG A O 1
ATOM 797 N N . LEU A 1 103 ? 2.506 -1.737 -9.815 1.00 95.94 103 LEU A N 1
ATOM 798 C CA . LEU A 1 103 ? 1.766 -1.312 -8.626 1.00 95.94 103 LEU A CA 1
ATOM 799 C C . LEU A 1 103 ? 1.469 -2.483 -7.677 1.00 95.94 103 LEU A C 1
ATOM 801 O O . LEU A 1 103 ? 0.879 -3.488 -8.075 1.00 95.94 103 LEU A O 1
ATOM 805 N N . LEU A 1 104 ? 1.766 -2.301 -6.391 1.00 97.25 104 LEU A N 1
ATOM 806 C CA . LEU A 1 104 ? 1.294 -3.099 -5.262 1.00 97.25 104 LEU A CA 1
ATOM 807 C C . LEU A 1 104 ? 0.421 -2.219 -4.345 1.00 97.25 104 LEU A C 1
ATOM 809 O O . LEU A 1 104 ? 0.950 -1.415 -3.576 1.00 97.25 104 LEU A O 1
ATOM 813 N N . PRO A 1 105 ? -0.917 -2.353 -4.391 1.00 96.62 105 PRO A N 1
ATOM 814 C CA . PRO A 1 105 ? -1.817 -1.639 -3.485 1.00 96.62 105 PRO A CA 1
ATOM 815 C C . PRO A 1 105 ? -1.794 -2.270 -2.084 1.00 96.62 105 PRO A C 1
ATOM 817 O O . PRO A 1 105 ? -2.572 -3.176 -1.779 1.00 96.62 105 PRO A O 1
ATOM 820 N N . LEU A 1 106 ? -0.884 -1.807 -1.228 1.00 97.50 106 LEU A N 1
ATOM 821 C CA . LEU A 1 106 ? -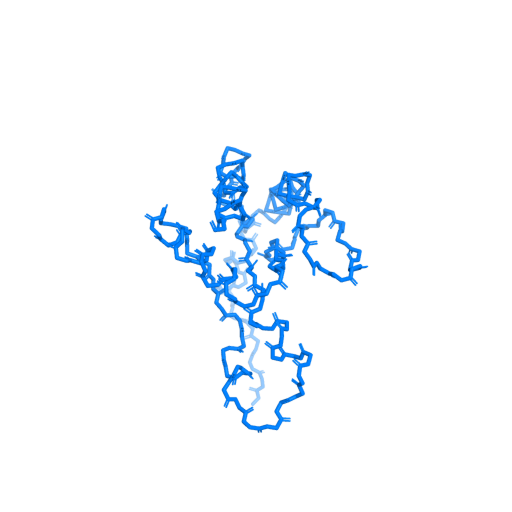0.674 -2.366 0.106 1.00 97.50 106 LEU A CA 1
ATOM 822 C C . LEU A 1 106 ? -1.842 -2.029 1.055 1.00 97.50 106 LEU A C 1
ATOM 824 O O . LEU A 1 106 ? -2.324 -0.888 1.052 1.00 97.50 106 LEU A O 1
ATOM 828 N N . PRO A 1 107 ? -2.312 -2.992 1.870 1.00 97.06 107 PRO A N 1
ATOM 829 C CA . PRO A 1 107 ? -3.429 -2.771 2.780 1.00 97.06 107 PRO A CA 1
ATOM 830 C C . PRO A 1 107 ? -3.048 -1.810 3.912 1.00 97.06 107 PRO A C 1
ATOM 832 O O . PRO A 1 107 ? -2.020 -1.983 4.555 1.00 97.06 107 PRO A O 1
ATOM 835 N N . ILE A 1 108 ? -3.914 -0.829 4.171 1.00 97.56 108 ILE A N 1
ATOM 836 C CA . ILE A 1 108 ? -3.796 0.131 5.288 1.00 97.56 108 ILE A CA 1
ATOM 837 C C . ILE A 1 108 ? -5.119 0.316 6.040 1.00 97.56 108 ILE A C 1
ATOM 839 O O . ILE A 1 108 ? -5.265 1.250 6.826 1.00 97.56 108 ILE A O 1
ATOM 843 N N . ASP A 1 109 ? -6.119 -0.526 5.762 1.00 96.19 109 ASP A N 1
ATOM 844 C CA . ASP A 1 109 ? -7.458 -0.354 6.317 1.00 96.19 109 ASP A CA 1
ATOM 845 C C . ASP A 1 109 ? -7.496 -0.509 7.848 1.00 96.19 109 ASP A C 1
ATOM 847 O O . ASP A 1 109 ? -6.551 -0.976 8.483 1.00 96.19 109 ASP A O 1
ATOM 851 N N . GLN A 1 110 ? -8.609 -0.093 8.448 1.00 96.31 110 GLN A N 1
ATOM 852 C CA . GLN A 1 110 ? -8.769 0.068 9.893 1.00 96.31 110 GLN A CA 1
ATOM 853 C C . GLN A 1 110 ? -8.565 -1.209 10.725 1.00 96.31 110 GLN A C 1
ATOM 855 O O . GLN A 1 110 ? -8.449 -1.116 11.945 1.00 96.31 110 GLN A O 1
ATOM 860 N N . ARG A 1 111 ? -8.551 -2.392 10.095 1.00 95.75 111 ARG A N 1
ATOM 861 C CA . ARG A 1 111 ? -8.341 -3.677 10.779 1.00 95.75 111 ARG A CA 1
ATOM 862 C C . ARG A 1 111 ? -6.882 -3.900 11.175 1.00 95.75 111 ARG A C 1
ATOM 864 O O . ARG A 1 111 ? -6.628 -4.733 12.036 1.00 95.75 111 ARG A O 1
ATOM 871 N N . TYR A 1 112 ? -5.956 -3.174 10.553 1.00 96.56 112 TYR A N 1
ATOM 872 C CA . TYR A 1 112 ? -4.519 -3.279 10.793 1.00 96.56 112 TYR A CA 1
ATOM 873 C C . TYR A 1 112 ? -4.016 -2.172 11.718 1.00 96.56 112 TYR A C 1
ATOM 875 O O . TYR A 1 112 ? -4.643 -1.110 11.818 1.00 96.56 112 TYR A O 1
ATOM 883 N N . GLY A 1 113 ? -2.880 -2.409 12.378 1.00 96.38 113 GLY A N 1
ATOM 884 C CA . GLY A 1 113 ? -2.162 -1.430 13.197 1.00 96.38 113 GLY A CA 1
ATOM 885 C C . GLY A 1 113 ? -0.685 -1.262 12.857 1.00 96.38 113 GLY A C 1
ATOM 886 O O . GLY A 1 113 ? -0.190 -1.763 11.850 1.00 96.38 113 GLY A O 1
ATOM 887 N N . VAL A 1 114 ? 0.025 -0.540 13.727 1.00 97.94 114 VAL A N 1
ATOM 888 C CA . VAL A 1 114 ? 1.434 -0.178 13.524 1.00 97.94 114 VAL A CA 1
ATOM 889 C C . VAL A 1 114 ? 2.334 -1.410 13.429 1.00 97.94 114 VAL A C 1
ATOM 891 O O . VAL A 1 114 ? 3.230 -1.451 12.591 1.00 97.94 114 VAL A O 1
ATOM 894 N N . GLU A 1 115 ? 2.071 -2.451 14.218 1.00 98.38 115 GLU A N 1
ATOM 895 C CA . GLU A 1 115 ? 2.809 -3.714 14.169 1.00 98.38 115 GLU A CA 1
ATOM 896 C C . GLU A 1 115 ? 2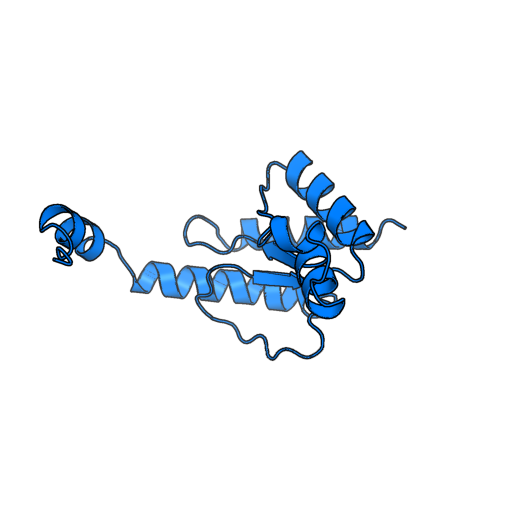.618 -4.430 12.826 1.00 98.38 115 GLU A C 1
ATOM 898 O O . GLU A 1 115 ? 3.587 -4.937 12.255 1.00 98.38 115 GLU A O 1
ATOM 903 N N . ASP A 1 116 ? 1.396 -4.419 12.283 1.00 98.25 116 ASP A N 1
ATOM 904 C CA . ASP A 1 116 ? 1.098 -4.989 10.967 1.00 98.25 116 ASP A CA 1
ATOM 905 C C . ASP A 1 116 ? 1.804 -4.212 9.853 1.00 98.25 116 ASP A C 1
ATOM 907 O O . ASP A 1 116 ? 2.386 -4.821 8.956 1.00 98.25 116 ASP A O 1
ATOM 911 N N . MET A 1 117 ? 1.794 -2.875 9.918 1.00 98.50 117 MET A N 1
ATOM 912 C CA . MET A 1 117 ? 2.473 -2.024 8.935 1.00 98.50 117 MET A CA 1
ATOM 913 C C . MET A 1 117 ? 3.989 -2.205 8.988 1.00 98.50 117 MET A C 1
ATOM 915 O O . MET A 1 117 ? 4.626 -2.323 7.944 1.00 98.50 117 MET A O 1
ATOM 919 N N . ASN A 1 118 ? 4.566 -2.318 10.185 1.00 98.56 118 ASN A N 1
ATOM 920 C CA . ASN A 1 118 ? 5.986 -2.616 10.354 1.00 98.56 118 ASN A CA 1
ATOM 921 C C . ASN A 1 118 ? 6.340 -3.997 9.793 1.00 98.56 118 ASN A C 1
ATOM 923 O O . ASN A 1 118 ? 7.329 -4.136 9.071 1.00 98.56 118 ASN A O 1
ATOM 927 N N . ARG A 1 119 ? 5.524 -5.026 10.068 1.00 98.25 119 ARG A N 1
ATOM 928 C CA . ARG A 1 119 ? 5.708 -6.358 9.472 1.00 98.25 119 ARG A CA 1
ATOM 929 C C . ARG A 1 119 ? 5.639 -6.282 7.949 1.00 98.25 119 ARG A C 1
ATOM 931 O O . ARG A 1 119 ? 6.512 -6.828 7.281 1.00 98.25 119 ARG A O 1
ATOM 938 N N . LEU A 1 120 ? 4.633 -5.601 7.407 1.00 98.25 120 LEU A N 1
ATOM 939 C CA . LEU A 1 120 ? 4.446 -5.444 5.970 1.00 98.25 120 LEU A CA 1
ATOM 940 C C . LEU A 1 120 ? 5.635 -4.728 5.320 1.00 98.25 120 LEU A C 1
ATOM 942 O O . LEU A 1 120 ? 6.173 -5.222 4.331 1.00 98.25 120 LEU A O 1
ATOM 946 N N . ALA A 1 121 ? 6.095 -3.622 5.905 1.00 98.19 121 ALA A N 1
ATOM 947 C CA . ALA A 1 121 ? 7.256 -2.892 5.416 1.00 98.19 121 ALA A CA 1
ATOM 948 C C . ALA A 1 121 ? 8.527 -3.755 5.430 1.00 98.19 121 ALA A C 1
ATOM 950 O O . ALA A 1 121 ? 9.289 -3.746 4.464 1.00 98.19 121 ALA A O 1
ATOM 951 N N . ASN A 1 122 ? 8.730 -4.557 6.478 1.00 97.94 122 ASN A N 1
ATOM 952 C CA . ASN A 1 122 ? 9.864 -5.478 6.563 1.00 97.94 122 ASN A CA 1
ATOM 953 C C . ASN A 1 122 ? 9.838 -6.550 5.466 1.00 97.94 122 ASN A C 1
ATOM 955 O O . ASN A 1 122 ? 10.886 -6.860 4.900 1.00 97.94 122 ASN A O 1
ATOM 959 N N . LEU A 1 123 ? 8.661 -7.092 5.134 1.00 97.62 123 LEU A N 1
ATOM 960 C CA . LEU A 1 123 ? 8.518 -8.060 4.042 1.00 97.62 123 LEU A CA 1
ATOM 961 C C . LEU A 1 123 ? 8.887 -7.452 2.686 1.00 97.62 123 LEU A C 1
ATOM 963 O O . LEU A 1 123 ? 9.589 -8.094 1.905 1.00 97.62 123 LEU A O 1
ATOM 967 N N . ILE A 1 124 ? 8.458 -6.211 2.430 1.00 97.38 124 ILE A N 1
ATOM 968 C CA . ILE A 1 124 ? 8.832 -5.472 1.218 1.00 97.38 124 ILE A CA 1
ATOM 969 C C . ILE A 1 124 ? 10.349 -5.256 1.180 1.00 97.38 124 ILE A C 1
ATOM 971 O O . ILE A 1 124 ? 10.995 -5.658 0.218 1.00 97.38 124 ILE A O 1
ATOM 975 N N . HIS A 1 125 ? 10.942 -4.716 2.251 1.00 95.75 125 HIS A N 1
ATOM 976 C CA . HIS A 1 125 ? 12.391 -4.482 2.337 1.00 95.75 125 HIS A CA 1
ATOM 977 C C . HIS A 1 125 ? 13.218 -5.748 2.116 1.00 95.75 125 HIS A C 1
ATOM 979 O O . HIS A 1 125 ? 14.247 -5.704 1.445 1.00 95.75 125 HIS A O 1
ATOM 985 N N . PHE A 1 126 ? 12.793 -6.874 2.685 1.00 92.62 126 PHE A N 1
ATOM 986 C CA . PHE A 1 126 ? 13.480 -8.151 2.515 1.00 92.62 126 PHE A CA 1
ATOM 987 C C . PHE A 1 126 ? 13.448 -8.618 1.052 1.00 92.62 126 PHE A C 1
ATOM 989 O O . PHE A 1 126 ? 14.485 -8.962 0.480 1.00 92.62 126 PHE A O 1
ATOM 996 N N . ALA A 1 127 ? 12.274 -8.573 0.423 1.00 90.75 127 ALA A N 1
ATOM 997 C CA . ALA A 1 127 ? 12.093 -9.005 -0.958 1.00 90.75 127 ALA A CA 1
ATOM 998 C C . ALA A 1 127 ? 12.765 -8.072 -1.982 1.00 90.75 127 ALA A C 1
ATOM 1000 O O . ALA A 1 127 ? 13.305 -8.564 -2.970 1.00 90.75 127 ALA A O 1
ATOM 1001 N N . SER A 1 128 ? 12.813 -6.760 -1.728 1.00 86.25 128 SER A N 1
ATOM 1002 C CA . SER A 1 128 ? 13.486 -5.788 -2.606 1.00 86.25 128 SER A CA 1
ATOM 1003 C C . SER A 1 128 ? 15.022 -5.875 -2.570 1.00 86.25 128 SER A C 1
ATOM 1005 O O . SER A 1 128 ? 15.685 -5.383 -3.478 1.00 86.25 128 SER A O 1
ATOM 1007 N N . ARG A 1 129 ? 15.623 -6.514 -1.552 1.00 80.88 129 ARG A N 1
ATOM 1008 C CA . ARG A 1 129 ? 17.089 -6.704 -1.440 1.00 80.88 129 ARG A CA 1
ATOM 1009 C C . ARG A 1 129 ? 17.619 -7.970 -2.112 1.00 80.88 129 ARG A C 1
ATOM 1011 O O . ARG A 1 129 ? 18.830 -8.102 -2.268 1.00 80.88 129 ARG A O 1
ATOM 1018 N N . THR A 1 130 ? 16.746 -8.913 -2.450 1.00 62.47 130 THR A N 1
ATOM 1019 C CA . THR A 1 130 ? 17.156 -10.213 -2.992 1.00 62.47 130 THR A CA 1
ATOM 1020 C C . THR A 1 130 ? 17.276 -10.092 -4.516 1.00 62.47 130 THR A C 1
ATOM 1022 O O . THR A 1 130 ? 16.265 -10.166 -5.217 1.00 62.47 130 THR A O 1
ATOM 1025 N N . GLN A 1 131 ? 18.497 -9.821 -4.997 1.00 53.38 131 GLN A N 1
ATOM 1026 C CA . GLN A 1 131 ? 18.894 -9.902 -6.412 1.00 53.38 131 GLN A CA 1
ATOM 1027 C C . GLN A 1 131 ? 19.445 -11.289 -6.736 1.00 53.38 131 GLN A C 1
ATOM 1029 O O . GLN A 1 131 ? 20.215 -11.817 -5.900 1.00 53.38 131 GLN A O 1
#

Organism: Tanacetum cinerariifolium (NCBI:txid118510)

Foldseek 3Di:
DDDDDDPVVVVVVVPDPPVLFFVQLLQLLVLLCVLCVVQAPPPPPPDHRGSDQFNKRFHPFLVLVVLLCVLCVVVVNHWDQPPPVLCPDPPRDPVSNGSSSGITRHGRTSVDHSVRSVVSSVSSVVSNPDD

pLDDT: mean 93.1, std 7.59, range [53.38, 98.56]